Protein AF-A0A094A1Q8-F1 (afdb_monomer_lite)

Secondary structure (DSSP, 8-state):
-------HHHHHHHHHHHHHHHHHHHTTT-HHHHHHHHHHHHHHHHHHHHHH-TTHHHHHHHHHHHHHHHHHHHHHHHHHHHHHHHHHHHHHHHHHHHHHHHHHHHHHHHHHHHHHHHHHHHHHHHHHHHS---

Foldseek 3Di:
DDDDDDCVVVVVVVVVVVVLVVLCVVQVNDPVSSVVVVCVCCVVVVVVCCVVDVPVVVVCCVVVVVCCVVCVVVVVVVVVVVVVVCVVCVVVVVVVVVVVVVVVVVVVVVVVVVVVVVVVVVVVVVCVVVVPDD

Radius of gyration: 24.44 Å; chains: 1; bounding box: 48×56×64 Å

pLDDT: mean 73.22, std 9.64, range [41.5, 89.44]

Structure (mmCIF, N/CA/C/O backbone):
data_AF-A0A094A1Q8-F1
#
_entry.id   AF-A0A094A1Q8-F1
#
loop_
_atom_site.group_PDB
_atom_site.id
_atom_site.type_symbol
_atom_site.label_atom_id
_atom_site.label_alt_id
_atom_site.label_comp_id
_atom_site.label_asym_id
_atom_site.label_entity_id
_atom_site.label_seq_id
_atom_site.pdbx_PDB_ins_code
_atom_site.Cartn_x
_atom_site.Cartn_y
_atom_site.Cartn_z
_atom_site.occupancy
_atom_site.B_iso_or_equiv
_atom_site.auth_seq_id
_atom_site.auth_comp_id
_atom_site.auth_asym_id
_atom_site.auth_atom_id
_atom_site.pdbx_PDB_model_num
ATOM 1 N N . MET A 1 1 ? 22.958 2.679 21.560 1.00 41.50 1 MET A N 1
ATOM 2 C CA . MET A 1 1 ? 21.940 1.629 21.330 1.00 41.50 1 MET A CA 1
ATOM 3 C C . MET A 1 1 ? 21.043 2.104 20.194 1.00 41.50 1 MET A C 1
ATOM 5 O O . MET A 1 1 ? 20.399 3.132 20.352 1.00 41.50 1 MET A O 1
ATOM 9 N N . ALA A 1 2 ? 21.086 1.465 19.021 1.00 50.75 2 ALA A N 1
ATOM 10 C CA . ALA A 1 2 ? 20.255 1.861 17.880 1.00 50.75 2 ALA A CA 1
ATOM 11 C C . ALA A 1 2 ? 18.799 1.437 18.140 1.00 50.75 2 ALA A C 1
ATOM 13 O O . ALA A 1 2 ? 18.551 0.266 18.418 1.00 50.75 2 ALA A O 1
ATOM 14 N N . GLN A 1 3 ? 17.847 2.374 18.099 1.00 55.94 3 GLN A N 1
ATOM 15 C CA . GLN A 1 3 ? 16.436 2.039 18.291 1.00 55.94 3 GLN A CA 1
ATOM 16 C C . GLN A 1 3 ? 15.912 1.192 17.117 1.00 55.94 3 GLN A C 1
ATOM 18 O O . GLN A 1 3 ? 16.168 1.545 15.960 1.00 55.94 3 GLN A O 1
ATOM 23 N N . PRO A 1 4 ? 15.162 0.104 17.374 1.00 59.09 4 PRO A N 1
ATOM 24 C CA . PRO A 1 4 ? 14.550 -0.685 16.316 1.00 59.09 4 PRO A CA 1
ATOM 25 C C . PRO A 1 4 ? 13.501 0.166 15.588 1.00 59.09 4 PRO A C 1
ATOM 27 O O . PRO A 1 4 ? 12.479 0.554 16.151 1.00 59.09 4 PRO A O 1
ATOM 30 N N . LYS A 1 5 ? 13.763 0.487 14.318 1.00 65.75 5 LYS A N 1
ATOM 31 C CA . LYS A 1 5 ? 12.840 1.254 13.475 1.00 65.75 5 LYS A CA 1
ATOM 32 C C . LYS A 1 5 ? 11.603 0.398 13.193 1.00 65.75 5 LYS A C 1
ATOM 34 O O . LYS A 1 5 ? 11.708 -0.660 12.572 1.00 65.75 5 LYS A O 1
ATOM 39 N N . SER A 1 6 ? 10.435 0.839 13.661 1.00 75.44 6 SER A N 1
ATOM 40 C CA . SER A 1 6 ? 9.179 0.119 13.440 1.00 75.44 6 SER A CA 1
ATOM 41 C C . SER A 1 6 ? 8.862 0.056 11.946 1.00 75.44 6 SER A C 1
ATOM 43 O O . SER A 1 6 ? 8.728 1.083 11.283 1.00 75.44 6 SER A O 1
ATOM 45 N N . ARG A 1 7 ? 8.734 -1.163 11.411 1.00 83.25 7 ARG A N 1
ATOM 46 C CA . ARG A 1 7 ? 8.334 -1.418 10.016 1.00 83.25 7 ARG A CA 1
ATOM 47 C C . ARG A 1 7 ? 6.817 -1.389 9.838 1.00 83.25 7 ARG A C 1
ATOM 49 O O . ARG A 1 7 ? 6.345 -1.511 8.716 1.00 83.25 7 ARG A O 1
ATOM 56 N N . VAL A 1 8 ? 6.062 -1.214 10.924 1.00 83.94 8 VAL A N 1
ATOM 57 C CA . VAL A 1 8 ? 4.594 -1.209 10.911 1.00 83.94 8 VAL A CA 1
ATOM 58 C C . VAL A 1 8 ? 4.032 -0.114 9.996 1.00 83.94 8 VAL A C 1
ATOM 60 O O . VAL A 1 8 ? 3.221 -0.460 9.144 1.00 83.94 8 VAL A O 1
ATOM 63 N N . PRO A 1 9 ? 4.485 1.158 10.045 1.00 80.12 9 PRO A N 1
ATOM 64 C CA . PRO A 1 9 ? 3.980 2.186 9.131 1.00 80.12 9 PRO A CA 1
ATOM 65 C C . PRO A 1 9 ? 4.276 1.857 7.665 1.00 80.12 9 PRO A C 1
ATOM 67 O O . PRO A 1 9 ? 3.449 2.096 6.793 1.00 80.12 9 PRO A O 1
ATOM 70 N N . LEU A 1 10 ? 5.440 1.254 7.400 1.00 83.44 10 LEU A N 1
ATOM 71 C CA . LEU A 1 10 ? 5.838 0.840 6.058 1.00 83.44 10 LEU A CA 1
ATOM 72 C C . LEU A 1 10 ? 4.989 -0.337 5.558 1.00 83.44 10 LEU A C 1
ATOM 74 O O . LEU A 1 10 ? 4.549 -0.324 4.416 1.00 83.44 10 LEU A O 1
ATOM 78 N N . ALA A 1 11 ? 4.709 -1.324 6.410 1.00 80.38 11 ALA A N 1
ATOM 79 C CA . ALA A 1 11 ? 3.843 -2.453 6.078 1.00 80.38 11 ALA A CA 1
ATOM 80 C C . ALA A 1 11 ? 2.389 -2.012 5.845 1.00 80.38 11 ALA A C 1
ATOM 82 O O . ALA A 1 11 ? 1.767 -2.442 4.875 1.00 80.38 11 ALA A O 1
ATOM 83 N N . VAL A 1 12 ? 1.868 -1.114 6.686 1.00 85.56 12 VAL A N 1
ATOM 84 C CA . VAL A 1 12 ? 0.535 -0.517 6.512 1.00 85.56 12 VAL A CA 1
ATOM 85 C C . VAL A 1 12 ? 0.474 0.278 5.208 1.00 85.56 12 VAL A C 1
ATOM 87 O O . VAL A 1 12 ? -0.437 0.064 4.413 1.00 85.56 12 VAL A O 1
ATOM 90 N N . GLY A 1 13 ? 1.473 1.125 4.941 1.00 86.81 13 GLY A N 1
ATOM 91 C CA . GLY A 1 13 ? 1.555 1.899 3.701 1.00 86.81 13 GLY A CA 1
ATOM 92 C C . GLY A 1 13 ? 1.627 1.018 2.452 1.00 86.81 13 GLY A C 1
ATOM 93 O O . GLY A 1 13 ? 0.885 1.249 1.500 1.00 86.81 13 GLY A O 1
ATOM 94 N N . LEU A 1 14 ? 2.455 -0.033 2.469 1.00 89.44 14 LEU A N 1
ATOM 95 C CA . LEU A 1 14 ? 2.543 -0.998 1.369 1.00 89.44 14 LEU A CA 1
ATOM 96 C C . LEU A 1 14 ? 1.225 -1.738 1.147 1.00 89.44 14 LEU A C 1
ATOM 98 O O . LEU A 1 14 ? 0.804 -1.897 0.006 1.00 89.44 14 LEU A O 1
ATOM 102 N N . THR A 1 15 ? 0.561 -2.159 2.222 1.00 88.50 15 THR A N 1
ATOM 103 C CA . THR A 1 15 ? -0.722 -2.865 2.135 1.00 88.50 15 THR A CA 1
ATOM 104 C C . THR A 1 15 ? -1.805 -1.955 1.554 1.00 88.50 15 THR A C 1
ATOM 106 O O . THR A 1 15 ? -2.536 -2.370 0.657 1.00 88.50 15 THR A O 1
ATOM 109 N N . ALA A 1 16 ? -1.872 -0.695 1.994 1.00 87.19 16 ALA A N 1
ATOM 110 C CA . ALA A 1 16 ? -2.807 0.288 1.453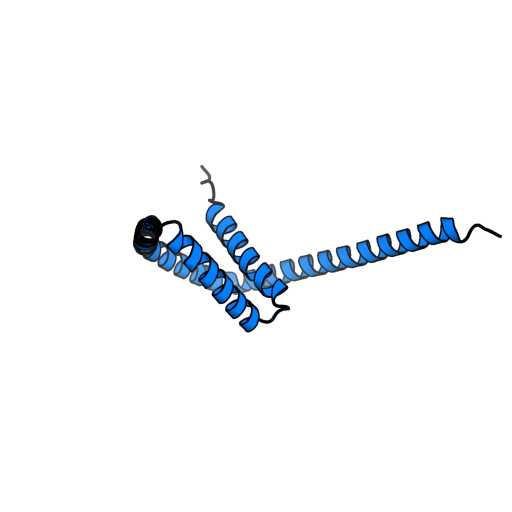 1.00 87.19 16 ALA A CA 1
ATOM 111 C C . ALA A 1 16 ? -2.542 0.566 -0.037 1.00 87.19 16 ALA A C 1
ATOM 113 O O . ALA A 1 16 ? -3.467 0.522 -0.847 1.00 87.19 16 ALA A O 1
ATOM 114 N N . ALA A 1 17 ? -1.279 0.781 -0.419 1.00 86.75 17 ALA A N 1
ATOM 115 C CA . ALA A 1 17 ? -0.897 1.006 -1.812 1.00 86.75 17 ALA A CA 1
ATOM 116 C C . ALA A 1 17 ? -1.198 -0.211 -2.701 1.00 86.75 17 ALA A C 1
ATOM 118 O O . ALA A 1 17 ? -1.700 -0.047 -3.812 1.00 86.75 17 ALA A O 1
ATOM 119 N N . ALA A 1 18 ? -0.948 -1.427 -2.207 1.00 87.56 18 ALA A N 1
ATOM 120 C CA . ALA A 1 18 ? -1.290 -2.661 -2.907 1.00 87.56 18 ALA A CA 1
ATOM 121 C C . ALA A 1 18 ? -2.807 -2.813 -3.087 1.00 87.56 18 ALA A C 1
ATOM 123 O O . ALA A 1 18 ? -3.250 -3.179 -4.173 1.00 87.56 18 ALA A O 1
ATOM 124 N N . GLY A 1 19 ? -3.605 -2.476 -2.068 1.00 85.81 19 GLY A N 1
ATOM 125 C CA . GLY A 1 19 ? -5.066 -2.494 -2.151 1.00 85.81 19 GLY A CA 1
ATOM 126 C C . GLY A 1 19 ? -5.606 -1.526 -3.205 1.00 85.81 19 GLY A C 1
ATOM 127 O O . GLY A 1 19 ? -6.374 -1.931 -4.078 1.00 85.81 19 GLY A O 1
ATOM 128 N N . VAL A 1 20 ? -5.146 -0.270 -3.185 1.00 84.19 20 VAL A N 1
ATOM 129 C CA . VAL A 1 20 ? -5.535 0.741 -4.185 1.00 84.19 20 VAL A CA 1
ATOM 130 C C . VAL A 1 20 ? -5.069 0.335 -5.585 1.00 84.19 20 VAL A C 1
ATOM 132 O O . VAL A 1 20 ? -5.845 0.410 -6.535 1.00 84.19 20 VAL A O 1
ATOM 135 N N . GLY A 1 21 ? -3.827 -0.139 -5.720 1.00 80.94 21 GLY A N 1
ATOM 136 C CA . GLY A 1 21 ? -3.263 -0.583 -6.994 1.00 80.94 21 GLY A CA 1
ATOM 137 C C . GLY A 1 21 ? -3.996 -1.787 -7.587 1.00 80.94 21 GLY A C 1
ATOM 138 O O . GLY A 1 21 ? -4.290 -1.787 -8.780 1.00 80.94 21 GLY A O 1
ATOM 139 N N . TYR A 1 22 ? -4.359 -2.775 -6.764 1.00 81.00 22 TYR A N 1
ATOM 140 C CA . TYR A 1 22 ? -5.153 -3.932 -7.187 1.00 81.00 22 TYR A CA 1
ATOM 141 C C . TYR A 1 22 ? -6.517 -3.498 -7.731 1.00 81.00 22 TYR A C 1
ATOM 143 O O . TYR A 1 22 ? -6.932 -3.937 -8.804 1.00 81.00 22 TYR A O 1
ATOM 151 N N . TYR A 1 23 ? -7.183 -2.576 -7.035 1.00 73.50 23 TYR A N 1
ATOM 152 C CA . TYR A 1 23 ? -8.498 -2.089 -7.437 1.00 73.50 23 TYR A CA 1
ATOM 153 C C . TYR A 1 23 ? -8.442 -1.203 -8.692 1.00 73.50 23 TYR A C 1
ATOM 155 O O . TYR A 1 23 ? -9.302 -1.284 -9.576 1.00 73.50 23 TYR A O 1
ATOM 163 N N . LEU A 1 24 ? -7.388 -0.395 -8.824 1.00 77.69 24 LEU A N 1
ATOM 164 C CA . LEU A 1 24 ? -7.132 0.405 -10.019 1.00 77.69 24 LEU A CA 1
ATOM 165 C C . LEU A 1 24 ? -6.778 -0.476 -11.233 1.00 77.69 24 LEU A C 1
ATOM 167 O O . LEU A 1 24 ? -7.232 -0.211 -12.345 1.00 77.69 24 LEU A O 1
ATOM 171 N N . TYR A 1 25 ? -6.033 -1.563 -11.024 1.00 76.69 25 TYR A N 1
ATOM 172 C CA . TYR A 1 25 ? -5.728 -2.550 -12.063 1.00 76.69 25 TYR A CA 1
ATOM 173 C C . TYR A 1 25 ? -6.989 -3.301 -12.513 1.00 76.69 25 TYR A C 1
ATOM 175 O O . TYR A 1 25 ? -7.278 -3.383 -13.706 1.00 76.69 25 TYR A O 1
ATOM 183 N N . GLN A 1 26 ? -7.804 -3.768 -11.564 1.00 78.06 26 GLN A N 1
ATOM 184 C CA . GLN A 1 26 ? -9.052 -4.482 -11.850 1.00 78.06 26 GLN A CA 1
ATOM 185 C C . GLN A 1 26 ? -10.111 -3.601 -12.541 1.00 78.06 26 GLN A C 1
ATOM 187 O O . GLN A 1 26 ? -11.007 -4.103 -13.226 1.00 78.06 26 GLN A O 1
ATOM 192 N N . SER A 1 27 ? -10.032 -2.282 -12.369 1.00 78.56 27 SER A N 1
ATOM 193 C CA . SER A 1 27 ? -10.890 -1.300 -13.046 1.00 78.56 27 SER A CA 1
ATOM 194 C C . SER A 1 27 ? -10.324 -0.811 -14.386 1.00 78.56 27 SER A C 1
ATOM 196 O O . SER A 1 27 ? -10.886 0.109 -14.983 1.00 78.56 27 SER A O 1
ATOM 198 N N . GLY A 1 28 ? -9.241 -1.423 -14.881 1.00 74.88 28 GLY A N 1
ATOM 199 C CA . GLY A 1 28 ? -8.640 -1.087 -16.174 1.00 74.88 28 GLY A CA 1
ATOM 200 C C . GLY A 1 28 ? -7.995 0.300 -16.201 1.00 74.88 28 GLY A C 1
ATOM 201 O O . GLY A 1 28 ? -7.939 0.927 -17.255 1.00 74.88 28 GLY A O 1
ATOM 202 N N . GLY A 1 29 ? -7.561 0.809 -15.045 1.00 73.88 29 GLY A N 1
ATOM 203 C CA . GLY A 1 29 ? -6.963 2.138 -14.904 1.00 73.88 29 GLY A CA 1
ATOM 204 C C . GLY A 1 29 ? -7.969 3.279 -14.725 1.00 73.88 29 GLY A C 1
ATOM 205 O O . GLY A 1 29 ? -7.560 4.434 -14.615 1.00 73.88 29 GLY A O 1
ATOM 206 N N . ASN A 1 30 ? -9.277 2.999 -14.668 1.00 76.25 30 ASN A N 1
ATOM 207 C CA . ASN A 1 30 ? -10.285 4.036 -14.469 1.00 76.25 30 ASN A CA 1
ATOM 208 C C . ASN A 1 30 ? -10.623 4.217 -12.983 1.00 76.25 30 ASN A C 1
ATOM 210 O O . ASN A 1 30 ? -11.415 3.464 -12.412 1.00 76.25 30 ASN A O 1
ATOM 214 N N . ALA A 1 31 ? -10.079 5.280 -12.386 1.00 76.81 31 ALA A N 1
ATOM 215 C CA . ALA A 1 31 ? -10.287 5.629 -10.981 1.00 76.81 31 ALA A CA 1
ATOM 216 C C . ALA A 1 31 ? -11.771 5.715 -10.583 1.00 76.81 31 ALA A C 1
ATOM 218 O O . ALA A 1 31 ? -12.139 5.227 -9.522 1.00 76.81 31 ALA A O 1
ATOM 219 N N . LYS A 1 32 ? -12.649 6.240 -11.451 1.00 80.69 32 LYS A N 1
ATOM 220 C CA . LYS A 1 32 ? -14.089 6.354 -11.149 1.00 80.69 32 LYS A CA 1
ATOM 221 C C . LYS A 1 32 ? -14.788 4.997 -11.096 1.00 80.69 32 LYS A C 1
ATOM 223 O O . LYS A 1 32 ? -15.748 4.816 -10.354 1.00 80.69 32 LYS A O 1
ATOM 228 N N . VAL A 1 33 ? -14.339 4.042 -11.910 1.00 80.62 33 VAL A N 1
ATOM 229 C CA . VAL A 1 33 ? -14.874 2.672 -11.897 1.00 80.62 33 VAL A CA 1
ATOM 230 C C . VAL A 1 33 ? -14.339 1.917 -10.687 1.00 80.62 33 VAL A C 1
ATOM 232 O O . VAL A 1 33 ? -15.093 1.170 -10.067 1.00 80.62 33 VAL A O 1
ATOM 235 N N . ALA A 1 34 ? -13.069 2.141 -10.337 1.00 77.69 34 ALA A N 1
ATOM 236 C CA . ALA A 1 34 ? -12.469 1.636 -9.109 1.00 77.69 34 ALA A CA 1
ATOM 237 C C . ALA A 1 34 ? -13.269 2.108 -7.891 1.00 77.69 34 ALA A C 1
ATOM 239 O O . ALA A 1 34 ? -13.713 1.298 -7.094 1.00 77.69 34 ALA A O 1
ATOM 240 N N . GLU A 1 35 ? -13.529 3.408 -7.797 1.00 76.75 35 GLU A N 1
ATOM 241 C CA . GLU A 1 35 ? -14.272 4.011 -6.694 1.00 76.75 35 GLU A CA 1
ATOM 242 C C . GLU A 1 35 ? -15.688 3.440 -6.595 1.00 76.75 35 GLU A C 1
ATOM 244 O O . GLU A 1 35 ? -16.067 2.936 -5.545 1.00 76.75 35 GLU A O 1
ATOM 249 N N . LYS A 1 36 ? -16.429 3.371 -7.708 1.00 80.75 36 LYS A N 1
ATOM 250 C CA . LYS A 1 36 ? -17.785 2.797 -7.707 1.00 80.75 36 LYS A CA 1
ATOM 251 C C . LYS A 1 36 ? -17.834 1.328 -7.312 1.00 80.75 36 LYS A C 1
ATOM 253 O O . LYS A 1 36 ? -18.737 0.920 -6.587 1.00 80.75 36 LYS A O 1
ATOM 258 N N . LYS A 1 37 ? -16.916 0.512 -7.831 1.00 79.50 37 LYS A N 1
ATOM 259 C CA . LYS A 1 37 ? -16.849 -0.906 -7.467 1.00 79.50 37 LYS A CA 1
ATOM 260 C C . LYS A 1 37 ? -16.465 -1.045 -5.990 1.00 79.50 37 LYS A C 1
ATOM 262 O O . LYS A 1 37 ? -17.092 -1.823 -5.281 1.00 79.50 37 LYS A O 1
ATOM 267 N N . PHE A 1 38 ? -15.522 -0.231 -5.517 1.00 82.12 38 PHE A N 1
ATOM 268 C CA . PHE A 1 38 ? -15.062 -0.244 -4.135 1.00 82.12 38 PHE A CA 1
ATOM 269 C C . PHE A 1 38 ? -16.189 0.150 -3.192 1.00 82.12 38 PHE A C 1
ATOM 271 O O . PHE A 1 38 ? -16.438 -0.564 -2.231 1.00 82.12 38 PHE A O 1
ATOM 278 N N . GLU A 1 39 ? -16.921 1.219 -3.503 1.00 79.81 39 GLU A N 1
ATOM 279 C CA . GLU A 1 39 ? -18.120 1.632 -2.777 1.00 79.81 39 GLU A CA 1
ATOM 280 C C . GLU A 1 39 ? -19.200 0.551 -2.793 1.00 79.81 39 GLU A C 1
ATOM 282 O O . GLU A 1 39 ? -19.809 0.292 -1.757 1.00 79.81 39 GLU A O 1
ATOM 287 N N . ALA A 1 40 ? -19.443 -0.104 -3.932 1.00 81.81 40 ALA A N 1
ATOM 288 C CA . ALA A 1 40 ? -20.447 -1.162 -4.038 1.00 81.81 40 ALA A CA 1
ATOM 289 C C . ALA A 1 40 ? -20.075 -2.397 -3.199 1.00 81.81 40 ALA A C 1
ATOM 291 O O . ALA A 1 40 ? -20.913 -2.921 -2.454 1.00 81.81 40 ALA A O 1
ATOM 292 N N . ASP A 1 41 ? -18.814 -2.823 -3.266 1.00 82.06 41 ASP A N 1
ATOM 293 C CA . ASP A 1 41 ? -18.279 -3.929 -2.475 1.00 82.06 41 ASP A CA 1
ATOM 294 C C . ASP A 1 41 ? -18.269 -3.577 -0.985 1.00 82.06 41 ASP A C 1
ATOM 296 O O . ASP A 1 41 ? -18.717 -4.380 -0.167 1.00 82.06 41 ASP A O 1
ATOM 300 N N . LEU A 1 42 ? -17.852 -2.362 -0.615 1.00 81.44 42 LEU A N 1
ATOM 301 C CA . LEU A 1 42 ? -17.901 -1.869 0.763 1.00 81.44 42 LEU A CA 1
ATOM 302 C C . LEU A 1 42 ? -19.316 -1.760 1.288 1.00 81.44 42 LEU A C 1
ATOM 304 O O . LEU A 1 42 ? -19.537 -2.094 2.445 1.00 81.44 42 LEU A O 1
ATOM 308 N N . SER A 1 43 ? -20.263 -1.294 0.481 1.00 79.31 43 SER A N 1
ATOM 309 C CA . SER A 1 43 ? -21.663 -1.167 0.887 1.00 79.31 43 SER A CA 1
ATOM 310 C C . SER A 1 43 ? -22.262 -2.546 1.129 1.00 79.31 43 SER A C 1
ATOM 312 O O . SER A 1 43 ? -22.918 -2.765 2.145 1.00 79.31 43 SER A O 1
ATOM 314 N N . THR A 1 44 ? -21.971 -3.506 0.249 1.00 81.88 44 THR A N 1
ATOM 315 C CA . THR A 1 44 ? -22.442 -4.892 0.372 1.00 81.88 44 THR A CA 1
ATOM 316 C C . THR A 1 44 ? -21.784 -5.603 1.554 1.00 81.88 44 THR A C 1
ATOM 318 O O . THR A 1 44 ? -22.465 -6.244 2.356 1.00 81.88 44 THR A O 1
ATOM 321 N N . ALA A 1 45 ? -20.467 -5.466 1.702 1.00 81.38 45 ALA A N 1
ATOM 322 C CA . ALA A 1 45 ? -19.713 -6.041 2.807 1.00 81.38 45 ALA A CA 1
ATOM 323 C C . ALA A 1 45 ? -20.113 -5.402 4.140 1.00 81.38 45 ALA A C 1
ATOM 325 O O . ALA A 1 45 ? -20.401 -6.120 5.090 1.00 81.38 45 ALA A O 1
ATOM 326 N N . SER A 1 46 ? -20.222 -4.074 4.204 1.00 74.38 46 SER A N 1
ATOM 327 C CA . SER A 1 46 ? -20.680 -3.355 5.397 1.00 74.38 46 SER A CA 1
ATOM 328 C C . SER A 1 46 ? -22.107 -3.733 5.760 1.00 74.38 46 SER A C 1
ATOM 330 O O . SER A 1 46 ? -22.389 -3.931 6.937 1.00 74.38 46 SER A O 1
ATOM 332 N N . ALA A 1 47 ? -23.004 -3.885 4.783 1.00 75.81 47 ALA A N 1
ATOM 333 C CA . ALA A 1 47 ? -24.369 -4.331 5.038 1.00 75.81 47 ALA A CA 1
ATOM 334 C C . ALA A 1 47 ? -24.405 -5.757 5.609 1.00 75.81 47 ALA A C 1
ATOM 336 O O . ALA A 1 47 ? -25.120 -5.996 6.581 1.00 75.81 47 ALA A O 1
ATOM 337 N N . ARG A 1 48 ? -23.595 -6.683 5.075 1.00 74.00 48 ARG A N 1
ATOM 338 C CA . ARG A 1 48 ? -23.478 -8.053 5.606 1.00 74.00 48 ARG A CA 1
ATOM 339 C C . ARG A 1 48 ? -22.848 -8.086 6.994 1.00 74.00 48 ARG A C 1
ATOM 341 O O . ARG A 1 48 ? -23.414 -8.686 7.895 1.00 74.00 48 ARG A O 1
ATOM 348 N N . VAL A 1 49 ? -21.739 -7.381 7.205 1.00 72.88 49 VAL A N 1
ATOM 349 C CA . VAL A 1 49 ? -21.058 -7.300 8.509 1.00 72.88 49 VAL A CA 1
ATOM 350 C C . VAL A 1 49 ? -21.971 -6.670 9.560 1.00 72.88 49 VAL A C 1
ATOM 352 O O . VAL A 1 49 ? -22.056 -7.162 10.682 1.00 72.88 49 VAL A O 1
ATOM 355 N N . LYS A 1 50 ? -22.699 -5.608 9.204 1.00 70.81 50 LYS A N 1
ATOM 356 C CA . LYS A 1 50 ? -23.661 -4.956 10.099 1.00 70.81 50 LYS A CA 1
ATOM 357 C C . LYS A 1 50 ? -24.893 -5.828 10.363 1.00 70.81 50 LYS A C 1
ATOM 359 O O . LYS A 1 50 ? -25.450 -5.743 11.455 1.00 70.81 50 LYS A O 1
ATOM 364 N N . GLY A 1 51 ? -25.299 -6.648 9.392 1.00 66.75 51 GLY A N 1
ATOM 365 C CA . GLY A 1 51 ? -26.402 -7.602 9.512 1.00 66.75 51 GLY A CA 1
ATOM 366 C C . GLY A 1 51 ? -26.064 -8.842 10.346 1.00 66.75 51 GLY A C 1
ATOM 367 O O . GLY A 1 51 ? -26.904 -9.288 11.119 1.00 66.75 51 GLY A O 1
ATOM 368 N N . GLU A 1 52 ? -24.842 -9.370 10.238 1.00 66.88 52 GLU A N 1
ATOM 369 C CA . GLU A 1 52 ? -24.413 -10.600 10.927 1.00 66.88 52 GLU A CA 1
ATOM 370 C C . GLU A 1 52 ? -23.745 -10.350 12.289 1.00 66.88 52 GLU A C 1
ATOM 372 O O . GLU A 1 52 ? -23.718 -11.240 13.137 1.00 66.88 52 GLU A O 1
ATOM 377 N N . LEU A 1 53 ? -23.230 -9.142 12.544 1.00 60.81 53 LEU A N 1
ATOM 378 C CA . LEU A 1 53 ? -22.593 -8.773 13.815 1.00 60.81 53 LEU A CA 1
ATOM 379 C C . LEU A 1 53 ? -23.217 -7.501 14.420 1.00 60.81 53 LEU A C 1
ATOM 381 O O . LEU A 1 53 ? -22.532 -6.476 14.563 1.00 60.81 53 LEU A O 1
ATOM 385 N N . PRO A 1 54 ? -24.502 -7.537 14.826 1.00 58.62 54 PRO A N 1
ATOM 386 C CA . PRO A 1 54 ? -25.122 -6.431 15.544 1.00 58.62 54 PRO A CA 1
ATOM 387 C C . PRO A 1 54 ? -24.450 -6.262 16.918 1.00 58.62 54 PRO A C 1
ATOM 389 O O . PRO A 1 54 ? -24.750 -6.971 17.871 1.00 58.62 54 PRO A O 1
ATOM 392 N N . GLY A 1 55 ? -23.497 -5.331 17.022 1.00 63.59 55 GLY A N 1
ATOM 393 C CA . GLY A 1 55 ? -22.841 -4.966 18.287 1.00 63.59 55 GLY A CA 1
ATOM 394 C C . GLY A 1 55 ? -21.350 -4.656 18.158 1.00 63.59 55 GLY A C 1
ATOM 395 O O . GLY A 1 55 ? -20.902 -3.622 18.650 1.00 63.59 55 GLY A O 1
ATOM 396 N N . ARG A 1 56 ? -20.592 -5.470 17.410 1.00 63.31 56 ARG A N 1
ATOM 397 C CA . ARG A 1 56 ? -19.132 -5.284 17.265 1.00 63.31 56 ARG A CA 1
ATOM 398 C C . ARG A 1 56 ? -18.740 -4.058 16.451 1.00 63.31 56 ARG A C 1
ATOM 400 O O . ARG A 1 56 ? -17.704 -3.463 16.727 1.00 63.31 56 ARG A O 1
ATOM 407 N N . GLY A 1 57 ? -19.578 -3.645 15.498 1.00 66.31 57 GLY A N 1
ATOM 408 C CA . GLY A 1 57 ? -19.342 -2.429 14.717 1.00 66.31 57 GLY A CA 1
ATOM 409 C C . GLY A 1 57 ? -19.237 -1.181 15.594 1.00 66.31 57 GLY A C 1
ATOM 410 O O . GLY A 1 57 ? -18.346 -0.373 15.382 1.00 66.31 57 GLY A O 1
ATOM 411 N N . LYS A 1 58 ? -20.064 -1.070 16.644 1.00 68.19 58 LYS A N 1
ATOM 412 C CA . LYS A 1 58 ? -20.058 0.093 17.546 1.00 68.19 58 LYS A CA 1
ATOM 413 C C . LYS A 1 58 ? -18.835 0.129 18.459 1.00 68.19 58 LYS A C 1
ATOM 415 O O . LYS A 1 58 ? -18.349 1.209 18.773 1.00 68.19 58 LYS A O 1
ATOM 420 N N . GLU A 1 59 ? -18.353 -1.026 18.914 1.00 68.38 59 GLU A N 1
ATOM 421 C CA . GLU A 1 59 ? -17.120 -1.103 19.707 1.00 68.38 59 GLU A CA 1
ATOM 422 C C . GLU A 1 59 ? -15.898 -0.824 18.840 1.00 68.38 59 GLU A C 1
ATOM 424 O O . GLU A 1 59 ? -15.085 0.016 19.205 1.00 68.38 59 GLU A O 1
ATOM 429 N N . ALA A 1 60 ? -15.816 -1.436 17.656 1.00 72.62 60 ALA A N 1
ATOM 430 C CA . ALA A 1 60 ? -14.744 -1.173 16.705 1.00 72.62 60 ALA A CA 1
ATOM 431 C C . ALA A 1 60 ? -14.736 0.291 16.237 1.00 72.62 60 ALA A C 1
ATOM 433 O O . ALA A 1 60 ? -13.669 0.893 16.194 1.00 72.62 60 ALA A O 1
ATOM 434 N N . GLU A 1 61 ? -15.899 0.893 15.959 1.00 73.25 61 GLU A N 1
ATOM 435 C CA . GLU A 1 61 ? -16.020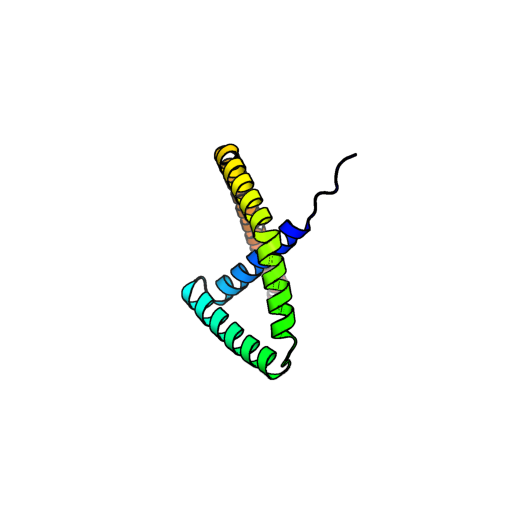 2.326 15.658 1.00 73.25 61 GLU A CA 1
ATOM 436 C C . GLU A 1 61 ? -15.563 3.186 16.829 1.00 73.25 61 GLU A C 1
ATOM 438 O O . GLU A 1 61 ? -14.813 4.130 16.617 1.00 73.25 61 GLU A O 1
ATOM 443 N N . LYS A 1 62 ? -15.970 2.876 18.065 1.00 78.31 62 LYS A N 1
ATOM 444 C CA . LYS A 1 62 ? -15.535 3.640 19.242 1.00 78.31 62 LYS A CA 1
ATOM 445 C C . LYS A 1 62 ? -14.035 3.521 19.474 1.00 78.31 62 LYS A C 1
ATOM 447 O O . LYS A 1 62 ? -13.396 4.532 19.744 1.00 78.31 62 LYS A O 1
ATOM 452 N N . THR A 1 63 ? -13.465 2.324 19.356 1.00 78.25 63 THR A N 1
ATOM 453 C CA . THR A 1 63 ? -12.021 2.109 19.492 1.00 78.25 63 THR A CA 1
ATOM 454 C C . THR A 1 63 ? -11.261 2.788 18.358 1.00 78.25 63 THR A C 1
ATOM 456 O O . THR A 1 63 ? -10.262 3.450 18.619 1.00 78.25 63 THR A O 1
ATOM 459 N N . ALA A 1 64 ? -11.746 2.698 17.118 1.00 78.44 64 ALA A N 1
ATOM 460 C CA . ALA A 1 64 ? -11.147 3.374 15.973 1.00 78.44 64 ALA A CA 1
ATOM 461 C C . ALA A 1 64 ? -11.251 4.897 16.094 1.00 78.44 64 ALA A C 1
ATOM 463 O O . ALA A 1 64 ? -10.271 5.583 15.835 1.00 78.44 64 ALA A O 1
ATOM 464 N N . ALA A 1 65 ? -12.392 5.431 16.532 1.00 74.88 65 ALA A N 1
ATOM 465 C CA . ALA A 1 65 ? -12.593 6.860 16.747 1.00 74.88 65 ALA A CA 1
ATOM 466 C C . ALA A 1 65 ? -11.732 7.383 17.906 1.00 74.88 65 ALA A C 1
ATOM 468 O O . ALA A 1 65 ? -11.090 8.423 17.764 1.00 74.88 65 ALA A O 1
ATOM 469 N N . ALA A 1 66 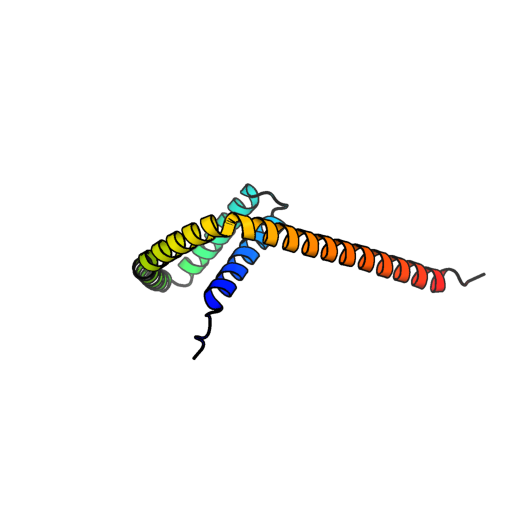? -11.658 6.654 19.025 1.00 79.62 66 ALA A N 1
ATOM 470 C CA . ALA A 1 66 ? -10.784 6.998 20.145 1.00 79.62 66 ALA A CA 1
ATOM 471 C C . ALA A 1 66 ? -9.314 7.000 19.711 1.00 79.62 66 ALA A C 1
ATOM 473 O O . ALA A 1 66 ? -8.605 7.977 19.936 1.00 79.62 66 ALA A O 1
ATOM 474 N N . TRP A 1 67 ? -8.887 5.958 18.995 1.00 77.19 67 TRP A N 1
ATOM 475 C CA . TRP A 1 67 ? -7.532 5.857 18.466 1.00 77.19 67 TRP A CA 1
ATOM 476 C C . TRP A 1 67 ? -7.237 6.947 17.432 1.00 77.19 67 TRP A C 1
ATOM 478 O O . TRP A 1 67 ? -6.183 7.567 17.492 1.00 77.19 67 TRP A O 1
ATOM 488 N N . ALA A 1 68 ? -8.170 7.242 16.525 1.00 75.19 68 ALA A N 1
ATOM 489 C CA . ALA A 1 68 ? -8.044 8.318 15.545 1.00 75.19 68 ALA A CA 1
ATOM 490 C C . ALA A 1 68 ? -7.958 9.696 16.208 1.00 75.19 68 ALA A C 1
ATOM 492 O O . ALA A 1 68 ? -7.200 10.539 15.747 1.00 75.19 68 ALA A O 1
ATOM 493 N N . THR A 1 69 ? -8.677 9.922 17.307 1.00 78.38 69 THR A N 1
ATOM 494 C CA . THR A 1 69 ? -8.615 11.193 18.042 1.00 78.38 69 THR A CA 1
ATOM 495 C C . THR A 1 69 ? -7.298 11.318 18.812 1.00 78.38 69 THR A C 1
ATOM 497 O O . THR A 1 69 ? -6.622 12.339 18.727 1.00 78.38 69 THR A O 1
ATOM 500 N N . GLU A 1 70 ? -6.886 10.259 19.512 1.00 76.69 70 GLU A N 1
ATOM 501 C CA . GLU A 1 70 ? -5.673 10.239 20.339 1.00 76.69 70 GLU A CA 1
ATOM 502 C C . GLU A 1 70 ? -4.387 10.254 19.494 1.00 76.69 70 GLU A C 1
ATOM 504 O O . GLU A 1 70 ? -3.405 10.924 19.820 1.00 76.69 70 GLU A O 1
ATOM 509 N N . LYS A 1 71 ? -4.389 9.532 18.370 1.00 72.50 71 LYS A N 1
ATOM 510 C CA . LYS A 1 71 ? -3.257 9.458 17.439 1.00 72.50 71 LYS A CA 1
ATOM 511 C C . LYS A 1 71 ? -3.342 10.485 16.323 1.00 72.50 71 LYS A C 1
ATOM 513 O O . LYS A 1 71 ? -2.313 10.731 15.706 1.00 72.50 71 LYS A O 1
ATOM 518 N N . GLY A 1 72 ? -4.493 11.114 16.094 1.00 72.25 72 GLY A N 1
ATOM 519 C CA . GLY A 1 72 ? -4.687 12.138 15.063 1.00 72.25 72 GLY A CA 1
ATOM 520 C C . GLY A 1 72 ? -3.695 13.280 15.218 1.00 72.25 72 GLY A C 1
ATOM 521 O O . GLY A 1 72 ? -2.947 13.567 14.295 1.00 72.25 72 GLY A O 1
ATOM 522 N N . GLN A 1 73 ? -3.530 13.797 16.436 1.00 74.56 73 GLN A N 1
ATOM 523 C CA . GLN A 1 73 ? -2.534 14.838 16.714 1.00 74.56 73 GLN A CA 1
ATOM 524 C C . GLN A 1 73 ? -1.083 14.369 16.497 1.00 74.56 73 GLN A C 1
ATOM 526 O O . GLN A 1 73 ? -0.219 15.157 16.111 1.00 74.56 73 GLN A O 1
ATOM 531 N N . GLN A 1 74 ? -0.779 13.090 16.743 1.00 76.81 74 GLN A N 1
ATOM 532 C CA . GLN A 1 74 ? 0.550 12.529 16.460 1.00 76.81 74 GLN A CA 1
ATOM 533 C C . GLN A 1 74 ? 0.767 12.349 14.955 1.00 76.81 74 GLN A C 1
ATOM 535 O O . GLN A 1 74 ? 1.878 12.561 14.474 1.00 76.81 74 GLN A O 1
ATOM 540 N N . ILE A 1 75 ? -0.287 11.982 14.225 1.00 76.00 75 ILE A N 1
ATOM 541 C CA . ILE A 1 75 ? -0.293 11.849 12.771 1.00 76.00 75 ILE A CA 1
ATOM 542 C C . ILE A 1 75 ? -0.151 13.221 12.118 1.00 76.00 75 ILE A C 1
ATOM 544 O O . ILE A 1 75 ? 0.669 13.336 11.219 1.00 76.00 75 ILE A O 1
ATOM 548 N N . ASP A 1 76 ? -0.845 14.254 12.593 1.00 76.12 76 ASP A N 1
ATOM 549 C CA . ASP A 1 76 ? -0.742 15.618 12.064 1.00 76.12 76 ASP A CA 1
ATOM 550 C C . ASP A 1 76 ? 0.676 16.166 12.247 1.00 76.12 76 ASP A C 1
ATOM 552 O O . ASP A 1 76 ? 1.311 16.591 11.285 1.00 76.12 76 ASP A O 1
ATOM 556 N N . ASN A 1 77 ? 1.241 16.030 13.451 1.00 77.75 77 ASN A N 1
ATOM 557 C CA . ASN A 1 77 ? 2.632 16.406 13.716 1.00 77.75 77 ASN A CA 1
ATOM 558 C C . ASN A 1 77 ? 3.634 15.585 12.885 1.00 77.75 77 ASN A C 1
ATOM 560 O O . ASN A 1 77 ? 4.652 16.108 12.427 1.00 77.75 77 ASN A O 1
ATOM 564 N N . ALA A 1 78 ? 3.383 14.287 12.696 1.00 79.12 78 ALA A N 1
ATOM 565 C CA . ALA A 1 78 ? 4.220 13.438 11.853 1.00 79.12 78 ALA A CA 1
ATOM 566 C C . ALA A 1 78 ? 4.077 13.795 10.369 1.00 79.12 78 ALA A C 1
ATOM 568 O O . ALA A 1 78 ? 5.068 13.757 9.647 1.00 79.12 78 ALA A O 1
ATOM 569 N N . ALA A 1 79 ? 2.884 14.177 9.920 1.00 77.50 79 ALA A N 1
ATOM 570 C CA . ALA A 1 79 ? 2.598 14.601 8.559 1.00 77.50 79 ALA A CA 1
ATOM 571 C C . ALA A 1 79 ? 3.223 15.966 8.269 1.00 77.50 79 ALA A C 1
ATOM 573 O O . ALA A 1 79 ? 3.799 16.143 7.201 1.00 77.50 79 ALA A O 1
ATOM 574 N N . GLU A 1 80 ? 3.190 16.908 9.211 1.00 82.19 80 GLU A N 1
ATOM 575 C CA . GLU A 1 80 ? 3.906 18.181 9.098 1.00 82.19 80 GLU A CA 1
ATOM 576 C C . GLU A 1 80 ? 5.421 17.982 9.075 1.00 82.19 80 GLU A C 1
ATOM 578 O O . GLU A 1 80 ? 6.098 18.544 8.213 1.00 82.19 80 GLU A O 1
ATOM 583 N N . LYS A 1 81 ? 5.966 17.133 9.957 1.00 81.44 81 LYS A N 1
ATOM 584 C CA . LYS A 1 81 ? 7.393 16.773 9.924 1.00 81.44 81 LYS A CA 1
ATOM 585 C C . LYS A 1 81 ? 7.770 16.094 8.616 1.00 81.44 81 LYS A C 1
ATOM 587 O O . LYS A 1 81 ? 8.754 16.491 8.004 1.00 81.44 81 LYS A O 1
ATOM 592 N N . ALA A 1 82 ? 6.965 15.142 8.153 1.00 78.12 82 ALA A N 1
ATOM 593 C CA . ALA A 1 82 ? 7.169 14.476 6.877 1.00 78.12 82 ALA A CA 1
ATOM 594 C C . ALA A 1 82 ? 7.074 15.463 5.712 1.00 78.12 82 ALA A C 1
ATOM 596 O O . ALA A 1 82 ? 7.894 15.389 4.813 1.00 78.12 82 ALA A O 1
ATOM 597 N N . ARG A 1 83 ? 6.138 16.420 5.721 1.00 77.44 83 ARG A N 1
ATOM 598 C CA . ARG A 1 83 ? 6.050 17.481 4.702 1.00 77.44 83 ARG A CA 1
ATOM 599 C C . ARG A 1 83 ? 7.280 18.382 4.724 1.00 77.44 83 ARG A C 1
ATOM 601 O O . ARG A 1 83 ? 7.833 18.663 3.668 1.00 77.44 83 ARG A O 1
ATOM 608 N N . ASN A 1 84 ? 7.743 18.800 5.899 1.00 80.88 84 ASN A N 1
ATOM 609 C CA . ASN A 1 84 ? 8.947 19.621 6.027 1.00 80.88 84 ASN A CA 1
ATOM 610 C C . ASN A 1 84 ? 10.218 18.872 5.614 1.00 80.88 84 ASN A C 1
ATOM 612 O O . ASN A 1 84 ? 11.076 19.454 4.951 1.00 80.88 84 ASN A O 1
ATOM 616 N N . GLU A 1 85 ? 10.343 17.594 5.970 1.00 76.75 85 GLU A N 1
ATOM 617 C CA . GLU A 1 85 ? 11.434 16.738 5.505 1.00 76.75 85 GLU A CA 1
ATOM 618 C C . GLU A 1 85 ? 11.331 16.492 4.000 1.00 76.75 85 GLU A C 1
ATOM 620 O O . GLU A 1 85 ? 12.306 16.713 3.302 1.00 76.75 85 GLU A O 1
ATOM 625 N N . LEU A 1 86 ? 10.157 16.161 3.459 1.00 70.25 86 LEU A 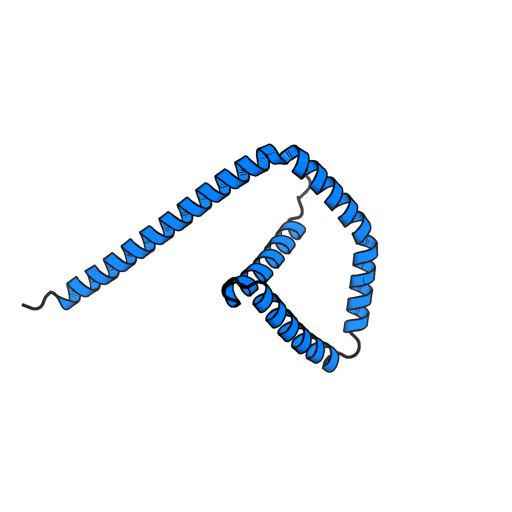N 1
ATOM 626 C CA . LEU A 1 86 ? 9.943 15.984 2.019 1.00 70.25 86 LEU A CA 1
ATOM 627 C C . LEU A 1 86 ? 10.235 17.255 1.220 1.00 70.25 86 LEU A C 1
ATOM 629 O O . LEU A 1 86 ? 10.786 17.153 0.132 1.00 70.25 86 LEU A O 1
ATOM 633 N N . ASN A 1 87 ? 9.913 18.438 1.746 1.00 72.94 87 ASN A N 1
ATOM 634 C CA . ASN A 1 87 ? 10.239 19.708 1.096 1.00 72.94 87 ASN A CA 1
ATOM 635 C C . ASN A 1 87 ? 11.752 19.973 1.101 1.00 72.94 87 ASN A C 1
ATOM 637 O O . ASN A 1 87 ? 12.291 20.423 0.096 1.00 72.94 87 ASN A O 1
ATOM 641 N N . LYS A 1 88 ? 12.457 19.648 2.193 1.00 70.62 88 LYS A N 1
ATOM 642 C CA . LYS A 1 88 ? 13.929 19.756 2.267 1.00 70.62 88 LYS A CA 1
ATOM 643 C C . LYS A 1 88 ? 14.648 18.680 1.453 1.00 70.62 88 LYS A C 1
ATOM 645 O O . LYS A 1 88 ? 15.728 18.914 0.930 1.00 70.62 88 LYS A O 1
ATOM 650 N N . THR A 1 89 ? 14.060 17.495 1.364 1.00 60.78 89 THR A N 1
ATOM 651 C CA . THR A 1 89 ? 14.589 16.331 0.653 1.00 60.78 89 THR A CA 1
ATOM 652 C C . THR A 1 89 ? 14.079 16.278 -0.786 1.00 60.78 89 THR A C 1
ATOM 654 O O . THR A 1 89 ? 14.509 15.402 -1.515 1.00 60.78 89 THR A O 1
ATOM 657 N N . GLY A 1 90 ? 13.218 17.197 -1.237 1.00 58.84 90 GLY A N 1
ATOM 658 C CA . GLY A 1 90 ? 12.598 17.181 -2.568 1.00 58.84 90 GLY A CA 1
ATOM 659 C C . GLY A 1 90 ? 13.606 17.045 -3.712 1.00 58.84 90 GLY A C 1
ATOM 660 O O . GLY A 1 90 ? 13.412 16.206 -4.588 1.00 58.84 90 GLY A O 1
ATOM 661 N N . GLU A 1 91 ? 14.743 17.746 -3.634 1.00 62.84 91 GLU A N 1
ATOM 662 C CA . GLU A 1 91 ? 15.853 17.605 -4.594 1.00 62.84 91 GLU A CA 1
ATOM 663 C C . GLU A 1 91 ? 16.479 16.200 -4.600 1.00 62.84 91 GLU A C 1
ATOM 665 O O . GLU A 1 91 ? 16.800 15.660 -5.657 1.00 62.84 91 GLU A O 1
ATOM 670 N N . SER A 1 92 ? 16.624 15.572 -3.431 1.00 64.06 92 SER A N 1
ATOM 671 C CA . SER A 1 92 ? 17.119 14.192 -3.319 1.00 64.06 92 SER A CA 1
ATOM 672 C C . SER A 1 92 ? 16.035 13.171 -3.666 1.00 64.06 92 SER A C 1
ATOM 674 O O . SER A 1 92 ? 16.308 12.103 -4.193 1.00 64.06 92 SER A O 1
ATOM 676 N N . LEU A 1 93 ? 14.772 13.476 -3.396 1.00 66.88 93 LEU A N 1
ATOM 677 C CA . LEU A 1 93 ? 13.658 12.592 -3.685 1.00 66.88 93 LEU A CA 1
ATOM 678 C C . LEU A 1 93 ? 13.446 12.480 -5.196 1.00 66.88 93 LEU A C 1
ATOM 680 O O . LEU A 1 93 ? 13.102 11.404 -5.670 1.00 66.88 93 LEU A O 1
ATOM 684 N N . ASP A 1 94 ? 13.680 13.552 -5.955 1.00 67.00 94 ASP A N 1
ATOM 685 C CA . ASP A 1 94 ? 13.670 13.514 -7.417 1.00 67.00 94 ASP A CA 1
ATOM 686 C C . ASP A 1 94 ? 14.805 12.660 -7.994 1.00 67.00 94 ASP A C 1
ATOM 688 O O . ASP A 1 94 ? 14.576 11.905 -8.943 1.00 67.00 94 ASP A O 1
ATOM 692 N N . SER A 1 95 ? 16.013 12.706 -7.420 1.00 70.94 95 SER A N 1
ATOM 693 C CA . SER A 1 95 ? 17.102 11.813 -7.842 1.00 70.94 95 SER A CA 1
ATOM 694 C C . SER A 1 95 ? 16.810 10.354 -7.477 1.00 70.94 95 SER A C 1
ATOM 696 O O . SER A 1 95 ? 16.902 9.493 -8.353 1.00 70.94 95 SER A O 1
ATOM 698 N N . TYR A 1 96 ? 16.322 10.086 -6.262 1.00 68.25 96 TYR A N 1
ATOM 699 C CA . TYR A 1 96 ? 15.871 8.753 -5.840 1.00 68.25 96 TYR A CA 1
ATOM 700 C C . TYR A 1 96 ? 14.704 8.233 -6.685 1.00 68.25 96 TYR A C 1
ATOM 702 O O . TYR A 1 96 ? 14.675 7.060 -7.047 1.00 68.25 96 TYR A O 1
ATOM 710 N N . ARG A 1 97 ? 13.736 9.085 -7.040 1.00 70.56 97 ARG A N 1
ATOM 711 C CA . ARG A 1 97 ? 12.631 8.724 -7.941 1.00 70.56 97 ARG A CA 1
ATOM 712 C C . ARG A 1 97 ? 13.138 8.418 -9.338 1.00 70.56 97 ARG A C 1
ATOM 714 O O . ARG A 1 97 ? 12.646 7.475 -9.949 1.00 70.56 97 ARG A O 1
ATOM 721 N N . LYS A 1 98 ? 14.091 9.190 -9.862 1.00 75.94 98 LYS A N 1
ATOM 722 C CA . LYS A 1 98 ? 14.699 8.922 -11.172 1.00 75.94 98 LYS A CA 1
ATOM 723 C C . LYS A 1 98 ? 15.485 7.615 -11.166 1.00 75.94 98 LYS A C 1
ATOM 725 O O . LYS A 1 98 ? 15.342 6.848 -12.112 1.00 75.94 98 LYS A O 1
ATOM 730 N N . GLU A 1 99 ? 16.264 7.335 -10.126 1.00 75.31 99 GLU A N 1
ATOM 731 C CA . GLU A 1 99 ? 16.976 6.058 -9.981 1.00 75.31 99 GLU A CA 1
ATOM 732 C C . GLU A 1 99 ? 16.016 4.884 -9.823 1.00 75.31 99 GLU A C 1
ATOM 734 O O . GLU A 1 99 ? 16.118 3.920 -10.575 1.00 75.31 99 GLU A O 1
ATOM 739 N N . ALA A 1 100 ? 15.023 4.989 -8.939 1.00 72.62 100 ALA A N 1
ATOM 740 C CA . ALA A 1 100 ? 14.014 3.952 -8.763 1.00 72.62 100 ALA A CA 1
ATOM 741 C C . ALA A 1 100 ? 13.220 3.701 -10.054 1.00 72.62 100 ALA A C 1
ATOM 743 O O . ALA A 1 100 ? 12.966 2.549 -10.395 1.00 72.62 100 ALA A O 1
ATOM 744 N N . ASN A 1 101 ? 12.874 4.751 -10.810 1.00 72.50 101 ASN A N 1
ATOM 745 C CA . ASN A 1 101 ? 12.242 4.604 -12.123 1.00 72.50 101 ASN A CA 1
ATOM 746 C C . ASN A 1 101 ? 13.178 3.945 -13.139 1.00 72.50 101 ASN A C 1
ATOM 748 O O . ASN A 1 101 ? 12.739 3.060 -13.864 1.00 72.50 101 ASN A O 1
ATOM 752 N N . LYS A 1 102 ? 14.459 4.332 -13.191 1.00 78.62 102 LYS A N 1
ATOM 753 C CA . LYS A 1 102 ? 15.446 3.697 -14.079 1.00 78.62 102 LYS A CA 1
ATOM 754 C C . LYS A 1 102 ? 15.637 2.222 -13.744 1.00 78.62 102 LYS A C 1
ATOM 756 O O . LYS A 1 102 ? 15.650 1.399 -14.651 1.00 78.62 102 LYS A O 1
ATOM 761 N N . GLU A 1 103 ? 15.751 1.872 -12.466 1.00 76.56 103 GLU A N 1
ATOM 762 C CA . GLU A 1 103 ? 15.846 0.478 -12.037 1.00 76.56 103 GLU A CA 1
ATOM 763 C C . GLU A 1 103 ? 14.566 -0.305 -12.320 1.00 76.56 103 GLU A C 1
ATOM 765 O O . GLU A 1 103 ? 14.640 -1.465 -12.722 1.00 76.56 103 GLU A O 1
ATOM 770 N N . ALA A 1 104 ? 13.399 0.305 -12.105 1.00 77.38 104 ALA A N 1
ATOM 771 C CA . ALA A 1 104 ? 12.117 -0.316 -12.405 1.00 77.38 104 ALA A CA 1
ATOM 772 C C . ALA A 1 104 ? 11.978 -0.579 -13.909 1.00 77.38 104 ALA A C 1
ATOM 774 O O . ALA A 1 104 ? 11.704 -1.713 -14.286 1.00 77.38 104 ALA A O 1
ATOM 775 N N . MET A 1 105 ? 12.258 0.414 -14.758 1.00 76.00 105 MET A N 1
ATOM 776 C CA . MET A 1 105 ? 12.274 0.273 -16.220 1.00 76.00 105 MET A CA 1
ATOM 777 C C . MET A 1 105 ? 13.274 -0.801 -16.655 1.00 76.00 105 MET A C 1
ATOM 779 O O . MET A 1 105 ? 12.906 -1.730 -17.3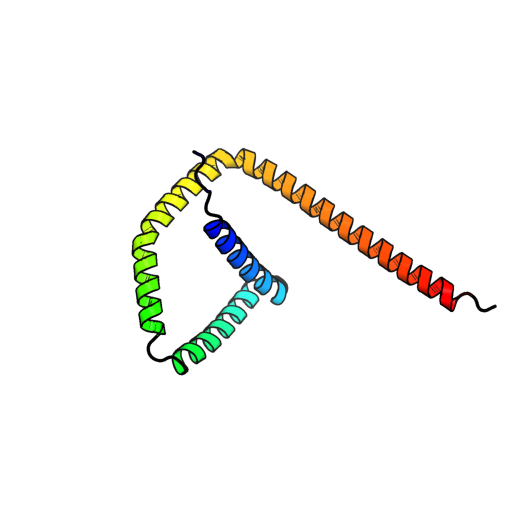59 1.00 76.00 105 MET A O 1
ATOM 783 N N . ALA A 1 106 ? 14.499 -0.781 -16.124 1.00 81.19 106 ALA A N 1
ATOM 784 C CA . ALA A 1 106 ? 15.500 -1.798 -16.436 1.00 81.19 106 ALA A CA 1
ATOM 785 C C . ALA A 1 106 ? 15.088 -3.213 -15.984 1.00 81.19 106 ALA A C 1
ATOM 787 O O . ALA A 1 106 ? 15.461 -4.199 -16.620 1.00 81.19 106 ALA A O 1
ATOM 788 N N . LYS A 1 107 ? 14.343 -3.349 -14.877 1.00 79.31 107 LYS A N 1
ATOM 789 C CA . LYS A 1 107 ? 13.783 -4.637 -14.429 1.00 79.31 107 LYS A CA 1
ATOM 790 C C . LYS A 1 107 ? 12.624 -5.087 -15.314 1.00 79.31 107 LYS A C 1
ATOM 792 O O . LYS A 1 107 ? 12.542 -6.278 -15.601 1.00 79.31 107 LYS A O 1
ATOM 797 N N . VAL A 1 108 ? 11.774 -4.164 -15.755 1.00 76.06 108 VAL A N 1
ATOM 798 C CA . VAL A 1 108 ? 10.687 -4.438 -16.703 1.00 76.06 108 VAL A CA 1
ATOM 799 C C . VAL A 1 108 ? 11.259 -4.883 -18.051 1.00 76.06 108 VAL A C 1
ATOM 801 O O . VAL A 1 108 ? 10.872 -5.942 -18.530 1.00 76.06 108 VAL A O 1
ATOM 804 N N . ASP A 1 109 ? 12.265 -4.191 -18.587 1.00 78.69 109 ASP A N 1
ATOM 805 C CA . ASP A 1 109 ? 12.941 -4.571 -19.838 1.00 78.69 109 ASP A CA 1
ATOM 806 C C . ASP A 1 109 ? 13.639 -5.939 -19.724 1.00 78.69 109 ASP A C 1
ATOM 808 O O . ASP A 1 109 ? 13.613 -6.772 -20.635 1.00 78.69 109 ASP A O 1
ATOM 812 N N . LYS A 1 110 ? 14.266 -6.222 -18.573 1.00 78.56 110 LYS A N 1
ATOM 813 C CA . LYS A 1 110 ? 14.852 -7.546 -18.303 1.00 78.56 110 LYS A CA 1
ATOM 814 C C . LYS A 1 110 ? 13.793 -8.639 -18.218 1.00 78.56 110 LYS A C 1
ATOM 816 O O . LYS A 1 110 ? 14.052 -9.755 -18.664 1.00 78.56 110 LYS A O 1
ATOM 821 N N . PHE A 1 111 ? 12.634 -8.345 -17.639 1.00 78.44 111 PHE A N 1
ATOM 822 C CA . PHE A 1 111 ? 11.520 -9.283 -17.585 1.00 78.44 111 PHE A CA 1
ATOM 823 C C . PHE A 1 111 ? 10.979 -9.565 -18.989 1.00 78.44 111 PH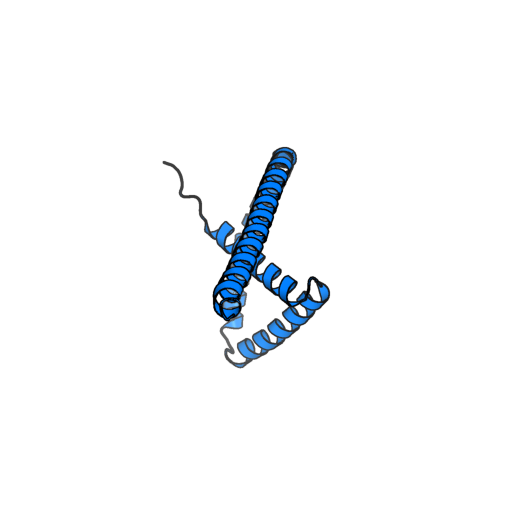E A C 1
ATOM 825 O O . PHE A 1 111 ? 10.909 -10.730 -19.372 1.00 78.44 111 PHE A O 1
ATOM 832 N N . ASP A 1 112 ? 10.707 -8.521 -19.773 1.00 75.75 112 ASP A N 1
ATOM 833 C CA . ASP A 1 112 ? 10.207 -8.629 -21.147 1.00 75.75 112 ASP A CA 1
ATOM 834 C C . ASP A 1 112 ? 11.164 -9.441 -22.035 1.00 75.75 112 ASP A C 1
ATOM 836 O O . ASP A 1 112 ? 10.791 -10.477 -22.584 1.00 75.75 112 ASP A O 1
ATOM 840 N N . SER A 1 113 ? 12.454 -9.091 -22.034 1.00 79.38 113 SER A N 1
ATOM 841 C CA . SER A 1 113 ? 13.475 -9.835 -22.788 1.00 79.38 113 SER A CA 1
ATOM 842 C C . SER A 1 113 ? 13.682 -11.278 -22.308 1.00 79.38 113 SER A C 1
ATOM 844 O O . SER A 1 113 ? 14.105 -12.135 -23.087 1.00 79.38 113 SER A O 1
ATOM 846 N N . THR A 1 114 ? 13.407 -11.582 -21.035 1.00 80.88 114 THR A N 1
ATOM 847 C CA . THR A 1 114 ? 13.462 -12.960 -20.519 1.00 80.88 114 THR A CA 1
ATOM 848 C C . THR A 1 114 ? 12.253 -13.757 -20.989 1.00 80.88 114 THR A C 1
ATOM 850 O O . THR A 1 114 ? 12.419 -14.886 -21.448 1.00 80.88 114 THR A O 1
ATOM 853 N N . VAL A 1 115 ? 11.057 -13.170 -20.933 1.00 80.00 115 VAL A N 1
ATOM 854 C CA . VAL A 1 115 ? 9.829 -13.792 -21.438 1.00 80.00 115 VAL A CA 1
ATOM 855 C C . VAL A 1 115 ? 9.934 -14.042 -22.938 1.00 80.00 115 VAL A C 1
ATOM 857 O O . VAL A 1 115 ? 9.615 -15.141 -23.380 1.00 80.00 115 VAL A O 1
ATOM 860 N N . GLU A 1 116 ? 10.453 -13.090 -23.712 1.00 71.50 116 GLU A N 1
ATOM 861 C CA . GLU A 1 116 ? 10.670 -13.269 -25.148 1.00 71.50 116 GLU A CA 1
ATOM 862 C C . GLU A 1 116 ? 11.662 -14.409 -25.432 1.00 71.50 116 GLU A C 1
ATOM 864 O O . GLU A 1 116 ? 11.400 -15.263 -26.280 1.00 71.50 116 GLU A O 1
ATOM 869 N N . LYS A 1 117 ? 12.770 -14.496 -24.682 1.00 76.81 117 LYS A N 1
ATOM 870 C CA . LYS A 1 117 ? 13.747 -15.592 -24.817 1.00 76.81 117 LYS A CA 1
ATOM 871 C C . LYS A 1 117 ? 13.165 -16.949 -24.441 1.00 76.81 117 LYS A C 1
ATOM 873 O O . LYS A 1 117 ? 13.427 -17.925 -25.141 1.00 76.81 117 LYS A O 1
ATOM 878 N N . GLU A 1 118 ? 12.401 -17.037 -23.359 1.00 77.19 118 GLU A N 1
ATOM 879 C CA . GLU A 1 118 ? 11.748 -18.283 -22.947 1.00 77.19 118 GLU A CA 1
ATOM 880 C C . GLU A 1 118 ? 10.627 -18.672 -23.920 1.00 77.19 118 GLU A C 1
ATOM 882 O O . GLU A 1 118 ? 10.518 -19.839 -24.289 1.00 77.19 118 GLU A O 1
ATOM 887 N N . ALA A 1 119 ? 9.868 -17.710 -24.447 1.00 71.06 119 ALA A N 1
ATOM 888 C CA . ALA A 1 119 ? 8.883 -17.946 -25.499 1.00 71.06 119 ALA A CA 1
ATOM 889 C C . ALA A 1 119 ? 9.547 -18.413 -26.807 1.00 71.06 119 ALA A C 1
ATOM 891 O O . ALA A 1 119 ? 9.074 -19.358 -27.441 1.00 71.06 119 ALA A O 1
ATOM 892 N N . ALA A 1 120 ? 10.675 -17.811 -27.194 1.00 67.00 120 ALA A N 1
ATOM 893 C CA . ALA A 1 120 ? 11.456 -18.221 -28.357 1.00 67.00 120 ALA A CA 1
ATOM 894 C C . ALA A 1 120 ? 12.079 -19.612 -28.168 1.00 67.00 120 ALA A C 1
ATOM 896 O O . ALA A 1 120 ? 12.062 -20.415 -29.101 1.00 67.00 120 ALA A O 1
ATOM 897 N N . LYS A 1 121 ? 12.569 -19.943 -26.966 1.00 67.25 121 LYS A N 1
ATOM 898 C CA . LYS A 1 121 ? 13.034 -21.298 -26.625 1.00 67.25 121 LYS A CA 1
ATOM 899 C C . LYS A 1 121 ? 11.897 -22.310 -26.614 1.00 67.25 121 LYS A C 1
ATOM 901 O O . LYS A 1 121 ? 12.088 -23.398 -27.137 1.00 67.25 121 LYS A O 1
ATOM 906 N N . ALA A 1 122 ? 10.726 -21.971 -26.081 1.00 65.06 122 ALA A N 1
ATOM 907 C CA . ALA A 1 122 ? 9.554 -22.840 -26.127 1.00 65.06 122 ALA A CA 1
ATOM 908 C C . ALA A 1 122 ? 9.118 -23.087 -27.579 1.00 65.06 122 ALA A C 1
ATOM 910 O O . ALA A 1 122 ? 8.898 -24.230 -27.973 1.00 65.06 122 ALA A O 1
ATOM 911 N N . LYS A 1 123 ? 9.095 -22.043 -28.419 1.00 59.81 123 LYS A N 1
ATOM 912 C CA . LYS A 1 123 ? 8.797 -22.162 -29.854 1.00 59.81 123 LYS A CA 1
ATOM 913 C C . LYS A 1 123 ? 9.858 -22.975 -30.604 1.00 59.81 123 LYS A C 1
ATOM 915 O O . LYS A 1 123 ? 9.505 -23.812 -31.427 1.00 59.81 123 LYS A O 1
ATOM 920 N N . SER A 1 124 ? 11.140 -22.769 -30.305 1.00 58.75 124 SER A N 1
ATOM 921 C CA . SER A 1 124 ? 12.257 -23.519 -30.895 1.00 58.75 124 SER A CA 1
ATOM 922 C C . SER A 1 124 ? 12.278 -24.982 -30.433 1.00 58.75 124 SER A C 1
ATOM 924 O O . SER A 1 124 ? 12.457 -25.884 -31.243 1.00 58.75 124 SER A O 1
ATOM 926 N N . GLY A 1 125 ? 11.995 -25.245 -29.156 1.00 57.72 125 GLY A N 1
ATOM 927 C CA . GLY A 1 125 ? 11.909 -26.589 -28.583 1.00 57.72 125 GLY A CA 1
ATOM 928 C C . GLY A 1 125 ? 10.725 -27.389 -29.127 1.00 57.72 125 GLY A C 1
ATOM 929 O O . GLY A 1 125 ? 10.879 -28.561 -29.462 1.00 57.72 125 GLY A O 1
ATOM 930 N N . ILE A 1 126 ? 9.567 -26.747 -29.313 1.00 57.47 126 ILE A N 1
ATOM 931 C CA . ILE A 1 126 ? 8.403 -27.364 -29.967 1.00 57.47 126 ILE A CA 1
ATOM 932 C C . ILE A 1 126 ? 8.671 -27.564 -31.469 1.00 57.47 126 ILE A C 1
ATOM 934 O O . ILE A 1 126 ? 8.347 -28.619 -32.007 1.00 57.47 126 ILE A O 1
ATOM 938 N N . SER A 1 127 ? 9.329 -26.613 -32.142 1.00 53.22 127 SER A N 1
ATOM 939 C CA . SER A 1 127 ? 9.763 -26.747 -33.543 1.00 53.22 127 SER A CA 1
ATOM 940 C C . SER A 1 127 ? 10.797 -27.859 -33.746 1.00 53.22 127 SER A C 1
ATOM 942 O O . SER A 1 127 ? 10.804 -28.482 -34.804 1.00 53.22 127 SER A O 1
ATOM 944 N N . GLY A 1 128 ? 11.673 -28.112 -32.773 1.00 54.44 128 GLY A N 1
ATOM 945 C CA . GLY A 1 128 ? 12.660 -29.192 -32.828 1.00 54.44 128 GLY A CA 1
ATOM 946 C C . GLY A 1 128 ? 12.024 -30.575 -32.691 1.00 54.44 128 GLY A C 1
ATOM 947 O O . GLY A 1 128 ? 12.472 -31.520 -33.334 1.00 54.44 128 GLY A O 1
ATOM 948 N N . TRP A 1 129 ? 10.938 -30.679 -31.919 1.00 58.41 129 TRP A N 1
ATOM 949 C CA . TRP A 1 129 ? 10.175 -31.921 -31.773 1.00 58.41 129 TRP A CA 1
ATOM 950 C C . TRP A 1 129 ? 9.198 -32.154 -32.940 1.00 58.41 129 TRP A C 1
ATOM 952 O O . TRP A 1 129 ? 9.044 -33.284 -33.390 1.00 58.41 129 TRP A O 1
ATOM 962 N N . PHE A 1 130 ? 8.558 -31.105 -33.473 1.00 60.28 130 PHE A N 1
ATOM 963 C CA . PHE A 1 130 ? 7.579 -31.223 -34.568 1.00 60.28 130 PHE A CA 1
ATOM 964 C C . PHE A 1 130 ? 8.163 -31.075 -35.987 1.00 60.28 130 PHE A C 1
ATOM 966 O O . PHE A 1 130 ? 7.504 -31.461 -36.948 1.00 60.28 130 PHE A O 1
ATOM 973 N N . GLY A 1 131 ? 9.374 -30.535 -36.154 1.00 49.00 131 GLY A N 1
ATOM 974 C CA . GLY A 1 131 ? 10.015 -30.329 -37.465 1.00 49.00 131 GLY A CA 1
ATOM 975 C C . GLY A 1 131 ? 10.963 -31.449 -37.910 1.00 49.00 131 GLY A C 1
ATOM 976 O O . GLY A 1 131 ? 11.406 -31.453 -39.055 1.00 49.00 131 GLY A O 1
ATOM 977 N N . GLY A 1 132 ? 11.270 -32.404 -37.028 1.00 49.62 132 GLY A N 1
ATOM 978 C CA . GLY A 1 132 ? 12.132 -33.559 -37.298 1.00 49.62 132 GLY A CA 1
ATOM 979 C C . GLY A 1 132 ? 11.360 -34.781 -37.796 1.00 49.62 132 GLY A C 1
ATOM 980 O O . GLY A 1 132 ? 11.483 -35.856 -37.222 1.00 49.62 132 GLY A O 1
ATOM 981 N N . SER A 1 133 ? 10.524 -34.624 -38.822 1.00 45.03 133 SER A N 1
ATOM 982 C CA . SER A 1 133 ? 9.977 -35.759 -39.577 1.00 45.03 133 SER A CA 1
ATOM 983 C C . SER A 1 133 ? 9.990 -35.425 -41.065 1.00 45.03 133 SER A C 1
ATOM 985 O O . SER A 1 133 ? 9.024 -34.931 -41.644 1.00 45.03 133 SER A O 1
ATOM 987 N N . LYS A 1 134 ? 11.149 -35.658 -41.674 1.00 46.03 134 LYS A N 1
ATOM 988 C CA . LYS A 1 134 ? 11.277 -35.882 -43.106 1.00 46.03 134 LYS A CA 1
ATOM 989 C C . LYS A 1 134 ? 12.185 -37.077 -43.315 1.00 46.03 134 LYS A C 1
ATOM 991 O O . LYS A 1 134 ? 13.191 -37.153 -42.575 1.00 46.03 134 LYS A O 1
#

Sequence (134 aa):
MAQPKSRVPLAVGLTAAAGVGYYLYQSGGNAKVAEKKFEADLSTASARVKGELPGRGKEAEKTAAAWATEKGQQIDNAAEKARNELNKTGESLDSYRKEANKEAMAKVDKFDSTVEKEAAKAKSGISGWFGGSK